Protein AF-A0A1I0RSZ2-F1 (afdb_monomer_lite)

Organism: NCBI:txid1267423

Sequence (126 aa):
MKRSIVLVLLVFFSCDFSQGNDRFIRKTLDDGVIEISWYYHSYISDVSPDFVEVKKGDVVKVLFEAKDVISNVQLFGDTIYLSLYKPVRGIVHTKNPDLSFFGYHLLIDSLATREEYYARPDGKKK

Radius of gyration: 20.64 Å; chains: 1; bounding box: 35×23×83 Å

pLDDT: mean 84.69, std 17.56, range [40.62, 97.81]

Structure (mmCIF, N/CA/C/O backbone):
data_AF-A0A1I0RSZ2-F1
#
_entry.id   AF-A0A1I0RSZ2-F1
#
loop_
_atom_site.group_PDB
_atom_site.id
_atom_site.type_symbol
_atom_site.label_atom_id
_atom_site.label_alt_id
_atom_site.label_comp_id
_atom_site.label_asym_id
_atom_site.label_entity_id
_atom_site.label_seq_id
_atom_site.pdbx_PDB_ins_code
_atom_site.Cartn_x
_atom_site.Cartn_y
_atom_site.Cartn_z
_atom_site.occupancy
_atom_site.B_iso_or_equiv
_atom_site.auth_seq_id
_atom_site.auth_comp_id
_atom_site.auth_asym_id
_atom_site.auth_atom_id
_atom_site.pdbx_PDB_model_num
ATOM 1 N N . MET A 1 1 ? -10.327 2.938 70.733 1.00 40.62 1 MET A N 1
ATOM 2 C CA . MET A 1 1 ? -9.704 1.818 69.990 1.00 40.62 1 MET A CA 1
ATOM 3 C C . MET A 1 1 ? -9.834 2.107 68.503 1.00 40.62 1 MET A C 1
ATOM 5 O O . MET A 1 1 ? -10.941 2.100 67.986 1.00 40.62 1 MET A O 1
ATOM 9 N N . LYS A 1 2 ? -8.727 2.477 67.851 1.00 43.88 2 LYS A N 1
ATOM 10 C CA . LYS A 1 2 ? -8.669 2.774 66.414 1.00 43.88 2 LYS A CA 1
ATOM 11 C C . LYS A 1 2 ? -8.551 1.449 65.659 1.00 43.88 2 LYS A C 1
ATOM 13 O O . LYS A 1 2 ? -7.619 0.696 65.925 1.00 43.88 2 LYS A O 1
ATOM 18 N N . ARG A 1 3 ? -9.474 1.155 64.744 1.00 47.44 3 ARG A N 1
ATOM 19 C CA . ARG A 1 3 ? -9.292 0.107 63.732 1.00 47.44 3 ARG A CA 1
ATOM 20 C C . ARG A 1 3 ? -9.415 0.758 62.366 1.00 47.44 3 ARG A C 1
ATOM 22 O O . ARG A 1 3 ? -10.509 0.975 61.861 1.00 47.44 3 ARG A O 1
ATOM 29 N N . SER A 1 4 ? -8.257 1.129 61.836 1.00 49.34 4 SER A N 1
ATOM 30 C CA . SER A 1 4 ? -8.064 1.519 60.448 1.00 49.34 4 SER A CA 1
ATOM 31 C C . SER A 1 4 ? -8.368 0.309 59.569 1.00 49.34 4 SER A C 1
ATOM 33 O O . SER A 1 4 ? -7.641 -0.681 59.613 1.00 49.34 4 SER A O 1
ATOM 35 N N . ILE A 1 5 ? -9.449 0.369 58.796 1.00 57.22 5 ILE A N 1
ATOM 36 C CA . ILE A 1 5 ? -9.685 -0.559 57.691 1.00 57.22 5 ILE A CA 1
ATOM 37 C C . ILE A 1 5 ? -8.942 0.035 56.497 1.00 57.22 5 ILE A C 1
ATOM 39 O O . ILE A 1 5 ? -9.415 0.962 55.845 1.00 57.22 5 ILE A O 1
ATOM 43 N N . VAL A 1 6 ? -7.716 -0.442 56.284 1.00 52.47 6 VAL A N 1
ATOM 44 C CA . VAL A 1 6 ? -6.933 -0.151 55.084 1.00 52.47 6 VAL A CA 1
ATOM 45 C C . VAL A 1 6 ? -7.525 -1.000 53.966 1.00 52.47 6 VAL A C 1
ATOM 47 O O . VAL A 1 6 ? -7.313 -2.209 53.905 1.00 52.47 6 VAL A O 1
ATOM 50 N N . LEU A 1 7 ? -8.324 -0.363 53.116 1.00 50.88 7 LEU A N 1
ATOM 51 C CA . LEU A 1 7 ? -8.865 -0.959 51.905 1.00 50.88 7 LEU A CA 1
ATOM 52 C C . LEU A 1 7 ? -7.740 -0.947 50.862 1.00 50.88 7 LEU A C 1
ATOM 54 O O . LEU A 1 7 ? -7.535 0.032 50.149 1.00 50.88 7 LEU A O 1
ATOM 58 N N . VAL A 1 8 ? -6.941 -2.015 50.855 1.00 53.31 8 VAL A N 1
ATOM 59 C CA . VAL A 1 8 ? -5.931 -2.272 49.824 1.00 53.31 8 VAL A CA 1
ATOM 60 C C . VAL A 1 8 ? -6.681 -2.596 48.534 1.00 53.31 8 VAL A C 1
ATOM 62 O O . VAL A 1 8 ? -7.013 -3.747 48.259 1.00 53.31 8 VAL A O 1
ATOM 65 N N . LEU A 1 9 ? -6.998 -1.560 47.759 1.00 47.16 9 LEU A N 1
ATOM 66 C CA . LEU A 1 9 ? -7.535 -1.690 46.411 1.00 47.16 9 LEU A CA 1
ATOM 67 C C . LEU A 1 9 ? -6.374 -2.044 45.465 1.00 47.16 9 LEU A C 1
ATOM 69 O O . LEU A 1 9 ? -5.848 -1.211 44.734 1.00 47.16 9 LEU A O 1
ATOM 73 N N . LEU A 1 10 ? -5.940 -3.303 45.534 1.00 53.94 10 LEU A N 1
ATOM 74 C CA . LEU A 1 10 ? -5.139 -3.964 44.506 1.00 53.94 10 LEU A CA 1
ATOM 75 C C . LEU A 1 10 ? -6.050 -4.222 43.299 1.00 53.94 10 LEU A C 1
ATOM 77 O O . LEU A 1 10 ? -6.539 -5.330 43.098 1.00 53.94 10 LEU A O 1
ATOM 81 N N . VAL A 1 11 ? -6.311 -3.186 42.504 1.00 57.88 11 VAL A N 1
ATOM 82 C CA . VAL A 1 11 ? -6.782 -3.376 41.131 1.00 57.88 11 VAL A CA 1
ATOM 83 C C . VAL A 1 11 ? -5.559 -3.216 40.257 1.00 57.88 11 VAL A C 1
ATOM 85 O O . VAL A 1 11 ? -5.087 -2.107 40.031 1.00 57.88 11 VAL A O 1
ATOM 88 N N . PHE A 1 12 ? -5.013 -4.375 39.893 1.00 48.53 12 PHE A N 1
ATOM 89 C CA . PHE A 1 12 ? -4.274 -4.658 38.672 1.00 48.53 12 PHE A CA 1
ATOM 90 C C . PHE A 1 12 ? -4.125 -3.424 37.780 1.00 48.53 12 PHE A C 1
ATOM 92 O O . PHE A 1 12 ? -4.959 -3.172 36.913 1.00 48.53 12 PHE A O 1
ATOM 99 N N . PHE A 1 13 ? -3.050 -2.659 37.997 1.00 48.91 13 PHE A N 1
ATOM 100 C CA . PHE A 1 13 ? -2.501 -1.868 36.911 1.00 48.91 13 PHE A CA 1
ATOM 101 C C . PHE A 1 13 ? -2.195 -2.879 35.825 1.00 48.91 13 PHE A C 1
ATOM 103 O O . PHE A 1 13 ? -1.301 -3.714 35.983 1.00 48.91 13 PHE A O 1
ATOM 110 N N . SER A 1 14 ? -3.045 -2.854 34.804 1.00 47.03 14 SER A N 1
ATOM 111 C CA . SER A 1 14 ? -2.874 -3.507 33.529 1.00 47.03 14 SER A CA 1
ATOM 112 C C . SER A 1 14 ? -1.401 -3.413 33.174 1.00 47.03 14 SER A C 1
ATOM 114 O O . SER A 1 14 ? -0.897 -2.350 32.818 1.00 47.03 14 SER A O 1
ATOM 116 N N . CYS A 1 15 ? -0.689 -4.524 33.353 1.00 44.00 15 CYS A N 1
ATOM 117 C CA . CYS A 1 15 ? 0.510 -4.759 32.585 1.00 44.00 15 CYS A CA 1
ATOM 118 C C . CYS A 1 15 ? 0.009 -4.691 31.152 1.00 44.00 15 CYS A C 1
ATOM 120 O O . CYS A 1 15 ? -0.675 -5.609 30.697 1.00 44.00 15 CYS A O 1
ATOM 122 N N . ASP A 1 16 ? 0.241 -3.547 30.513 1.00 47.22 16 ASP A N 1
ATOM 123 C CA . ASP A 1 16 ? 0.050 -3.363 29.091 1.00 47.22 16 ASP A CA 1
ATOM 124 C C . ASP A 1 16 ? 1.036 -4.336 28.453 1.00 47.22 16 ASP A C 1
ATOM 126 O O . ASP A 1 16 ? 2.211 -4.051 28.230 1.00 47.22 16 ASP A O 1
ATOM 130 N N . PHE A 1 17 ? 0.574 -5.570 28.285 1.00 4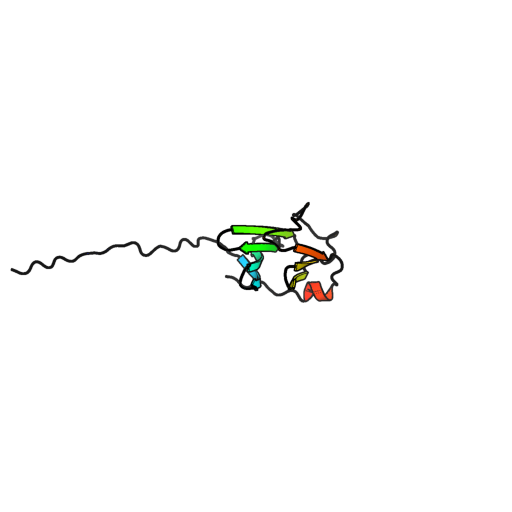4.62 17 PHE A N 1
ATOM 131 C CA . PHE A 1 17 ? 1.238 -6.616 27.539 1.00 44.62 17 PHE A CA 1
ATOM 132 C C . PHE A 1 17 ? 1.084 -6.244 26.060 1.00 44.62 17 PHE A C 1
ATOM 134 O O . PHE A 1 17 ? 0.593 -7.019 25.247 1.00 44.62 17 PHE A O 1
ATOM 141 N N . SER A 1 18 ? 1.547 -5.049 25.681 1.00 45.53 18 SER A N 1
ATOM 142 C CA . SER A 1 18 ? 1.954 -4.735 24.317 1.00 45.53 18 SER A CA 1
ATOM 143 C C . SER A 1 18 ? 3.288 -5.444 24.061 1.00 45.53 18 SER A C 1
ATOM 145 O O . SER A 1 18 ? 4.314 -4.865 23.716 1.00 45.53 18 SER A O 1
ATOM 147 N N . GLN A 1 19 ? 3.287 -6.760 24.280 1.00 42.62 19 GLN A N 1
ATOM 148 C CA . GLN A 1 19 ? 4.346 -7.634 23.833 1.00 42.62 19 GLN A CA 1
ATOM 149 C C . GLN A 1 19 ? 4.338 -7.591 22.304 1.00 42.62 19 GLN A C 1
ATOM 151 O O . GLN A 1 19 ? 3.482 -8.179 21.652 1.00 42.62 19 GLN A O 1
ATOM 156 N N . GLY A 1 20 ? 5.317 -6.877 21.756 1.00 47.75 20 GLY A N 1
ATOM 157 C CA . GLY A 1 20 ? 5.927 -7.206 20.477 1.00 47.75 20 GLY A CA 1
ATOM 158 C C . GLY A 1 20 ? 5.116 -6.852 19.239 1.00 47.75 20 GLY A C 1
ATOM 159 O O . GLY A 1 20 ? 4.768 -7.729 18.458 1.00 47.75 20 GLY A O 1
ATOM 160 N N . ASN A 1 21 ? 4.932 -5.564 18.969 1.00 58.72 21 ASN A N 1
ATOM 161 C CA . ASN A 1 21 ? 4.839 -5.121 17.582 1.00 58.72 21 ASN A CA 1
ATOM 162 C C . ASN A 1 21 ? 6.054 -4.237 17.302 1.00 58.72 21 ASN A C 1
ATOM 164 O O . ASN A 1 21 ? 5.943 -3.020 17.298 1.00 58.72 21 ASN A O 1
ATOM 168 N N . ASP A 1 22 ? 7.223 -4.850 17.069 1.00 76.75 22 ASP A N 1
ATOM 169 C CA . ASP A 1 22 ? 8.402 -4.166 16.508 1.00 76.75 22 ASP A CA 1
ATOM 170 C C . ASP A 1 22 ? 8.113 -3.780 15.041 1.00 76.75 22 ASP A C 1
ATOM 172 O O . ASP A 1 22 ? 8.727 -4.282 14.094 1.00 76.75 22 ASP A O 1
ATOM 176 N N . ARG A 1 23 ? 7.097 -2.936 14.848 1.00 89.50 23 ARG A N 1
ATOM 177 C CA . ARG A 1 23 ? 6.687 -2.376 13.569 1.00 89.50 23 ARG A CA 1
ATOM 178 C C . ARG A 1 23 ? 7.436 -1.067 13.372 1.00 89.50 23 ARG A C 1
ATOM 180 O O . ARG A 1 23 ? 7.444 -0.180 14.225 1.00 89.50 23 ARG A O 1
ATOM 187 N N . PHE A 1 24 ? 8.042 -0.947 12.207 1.00 92.50 24 PHE A N 1
ATOM 188 C CA . PHE A 1 24 ? 8.665 0.267 11.726 1.00 92.50 24 PHE A CA 1
ATOM 189 C C . PHE A 1 24 ? 7.700 0.908 10.738 1.00 92.50 24 PHE A C 1
ATOM 191 O O . PHE A 1 24 ? 7.556 0.453 9.604 1.00 92.50 24 PHE A O 1
ATOM 198 N N . ILE A 1 25 ? 6.997 1.943 11.192 1.00 94.62 25 ILE A N 1
ATOM 199 C CA . ILE A 1 25 ? 5.992 2.646 10.398 1.00 94.62 25 ILE A CA 1
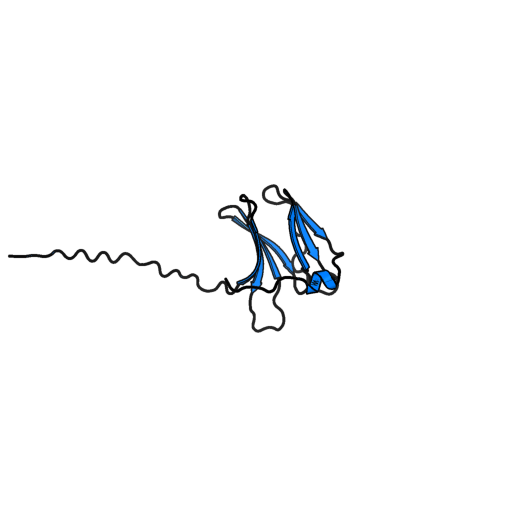ATOM 200 C C . ILE A 1 25 ? 6.696 3.613 9.454 1.00 94.62 25 ILE A C 1
ATOM 202 O O . ILE A 1 25 ? 7.339 4.565 9.899 1.00 94.62 25 ILE A O 1
ATOM 206 N N . ARG A 1 26 ? 6.558 3.386 8.150 1.00 95.12 26 ARG A N 1
ATOM 207 C CA . ARG A 1 26 ? 7.047 4.289 7.102 1.00 95.12 26 ARG A CA 1
ATOM 208 C C . ARG A 1 26 ? 6.097 5.462 6.906 1.00 95.12 26 ARG A C 1
ATOM 210 O O . ARG A 1 26 ? 6.530 6.604 6.771 1.00 95.12 26 ARG A O 1
ATOM 217 N N . LYS A 1 27 ? 4.791 5.184 6.889 1.00 96.50 27 LYS A N 1
ATOM 218 C CA . LYS A 1 27 ? 3.757 6.193 6.648 1.00 96.50 27 LYS A CA 1
ATOM 219 C C . LYS A 1 27 ? 2.433 5.776 7.278 1.00 96.50 27 LYS A C 1
ATOM 221 O O . LYS A 1 27 ? 2.046 4.617 7.170 1.00 96.50 27 LYS A O 1
ATOM 226 N N . THR A 1 28 ? 1.738 6.740 7.870 1.00 97.12 28 THR A N 1
ATOM 227 C CA . THR A 1 28 ? 0.339 6.603 8.290 1.00 97.12 28 THR A CA 1
ATOM 228 C C . THR A 1 28 ? -0.483 7.672 7.581 1.00 97.12 28 THR A C 1
ATOM 230 O O . THR A 1 28 ? -0.036 8.816 7.470 1.00 97.12 28 THR A O 1
ATOM 233 N N . LEU A 1 29 ? -1.651 7.291 7.079 1.00 97.00 29 LEU A N 1
ATOM 234 C CA . LEU A 1 29 ? -2.654 8.172 6.486 1.00 97.00 29 LEU A CA 1
ATOM 235 C C . LEU A 1 29 ? -3.963 7.970 7.248 1.00 97.00 29 LEU A C 1
ATOM 237 O O . LEU A 1 29 ? -4.304 6.832 7.549 1.00 97.00 29 LEU A O 1
ATOM 241 N N . ASP A 1 30 ? -4.679 9.045 7.545 1.00 96.25 30 ASP A N 1
ATOM 242 C CA . ASP A 1 30 ? -5.943 9.007 8.283 1.00 96.25 30 ASP A CA 1
ATOM 243 C C . ASP A 1 30 ? -6.864 10.094 7.717 1.00 96.25 30 ASP A C 1
ATOM 245 O O . ASP A 1 30 ? -6.439 11.244 7.562 1.00 96.25 30 ASP A O 1
ATOM 249 N N . ASP A 1 31 ? -8.089 9.721 7.357 1.00 95.88 31 ASP A N 1
ATOM 250 C CA . ASP A 1 31 ? -9.134 10.632 6.870 1.00 95.88 31 ASP A CA 1
ATOM 251 C C . ASP A 1 31 ? -10.303 10.804 7.859 1.00 95.88 31 ASP A C 1
ATOM 253 O O . ASP A 1 31 ? -11.314 11.429 7.536 1.00 95.88 31 ASP A O 1
ATOM 257 N N . GLY A 1 32 ? -10.168 10.266 9.073 1.00 95.75 32 GLY A N 1
ATOM 258 C CA . GLY A 1 32 ? -11.183 10.244 10.123 1.00 95.75 32 GLY A CA 1
ATOM 259 C C . GLY A 1 32 ? -12.158 9.068 10.030 1.00 95.75 32 GLY A C 1
ATOM 260 O O . GLY A 1 32 ? -12.941 8.860 10.959 1.00 95.75 32 GLY A O 1
ATOM 261 N N . VAL A 1 33 ? -12.125 8.288 8.945 1.00 96.38 33 VAL A N 1
ATOM 262 C CA . VAL A 1 33 ? -12.966 7.097 8.748 1.00 96.38 33 VAL A CA 1
ATOM 263 C C . VAL A 1 33 ? -12.116 5.833 8.717 1.00 96.38 33 VAL A C 1
ATOM 265 O O . VAL A 1 33 ? -12.494 4.834 9.340 1.00 96.38 33 VAL A O 1
ATOM 268 N N . ILE A 1 34 ? -10.990 5.863 8.006 1.00 96.94 34 ILE A N 1
ATOM 269 C CA . ILE A 1 34 ? -10.011 4.780 7.966 1.00 96.94 34 ILE A CA 1
ATOM 270 C C . ILE A 1 34 ? -8.608 5.288 8.294 1.00 96.94 34 ILE A C 1
ATOM 272 O O . ILE A 1 34 ? -8.235 6.407 7.956 1.00 96.94 34 ILE A O 1
ATOM 276 N N . GLU A 1 35 ? -7.801 4.411 8.884 1.00 97.62 35 GLU A N 1
ATOM 277 C CA . GLU A 1 35 ? -6.359 4.601 9.016 1.00 97.62 35 GLU A CA 1
ATOM 278 C C . GLU A 1 35 ? -5.647 3.613 8.087 1.00 97.62 35 GLU A C 1
ATOM 280 O O . GLU A 1 35 ? -5.956 2.421 8.086 1.00 97.62 35 GLU A O 1
ATOM 285 N N . ILE A 1 36 ? -4.680 4.088 7.307 1.00 97.38 36 ILE A N 1
ATOM 286 C CA . ILE A 1 36 ? -3.811 3.261 6.470 1.00 97.38 36 ILE A CA 1
ATOM 287 C C . ILE A 1 36 ? -2.401 3.347 7.028 1.00 97.38 36 ILE A C 1
ATOM 289 O O . ILE A 1 36 ? -1.833 4.435 7.137 1.00 97.38 36 ILE A O 1
ATOM 293 N N . SER A 1 37 ? -1.809 2.197 7.316 1.00 97.44 37 SER A N 1
ATOM 294 C CA . SER A 1 37 ? -0.448 2.092 7.822 1.00 97.44 37 SER A CA 1
ATOM 295 C C . SER A 1 37 ? 0.419 1.299 6.852 1.00 97.44 37 SER A C 1
ATOM 297 O O . SER A 1 37 ? 0.144 0.142 6.543 1.00 97.44 37 SER A O 1
ATOM 299 N N . TRP A 1 38 ? 1.497 1.932 6.390 1.00 97.31 38 TRP A N 1
ATOM 300 C CA . TRP A 1 38 ? 2.580 1.294 5.650 1.00 97.31 38 TRP A CA 1
ATOM 301 C C . TRP A 1 38 ? 3.759 1.054 6.589 1.00 97.31 38 TRP A C 1
ATOM 303 O O . TRP A 1 38 ? 4.335 2.009 7.125 1.00 97.31 38 TRP A O 1
ATOM 313 N N . TYR A 1 39 ? 4.118 -0.208 6.805 1.00 95.19 39 TYR A N 1
ATOM 314 C CA . TYR A 1 39 ? 5.142 -0.590 7.773 1.00 95.19 39 TYR A CA 1
ATOM 315 C C . TYR A 1 39 ? 5.893 -1.861 7.380 1.00 95.19 39 TYR A C 1
ATOM 317 O O . TYR A 1 39 ? 5.465 -2.597 6.502 1.00 95.19 39 TYR A O 1
ATOM 325 N N . TYR A 1 40 ? 6.989 -2.147 8.077 1.00 92.94 40 TYR A N 1
ATOM 326 C CA . TYR A 1 40 ? 7.671 -3.442 8.040 1.00 92.94 40 TYR A CA 1
ATOM 327 C C . TYR A 1 40 ? 8.061 -3.876 9.454 1.00 92.94 40 TYR A C 1
ATOM 329 O O . TYR A 1 40 ? 8.080 -3.067 10.383 1.00 92.94 40 TYR A O 1
ATOM 337 N N . HIS A 1 41 ? 8.384 -5.153 9.627 1.00 89.44 41 HIS A N 1
ATOM 338 C CA . HIS A 1 41 ? 8.938 -5.671 10.880 1.00 89.44 41 HIS A CA 1
ATOM 339 C C . HIS A 1 41 ? 10.460 -5.761 10.797 1.00 89.44 41 HIS A C 1
ATOM 341 O O . HIS A 1 41 ? 11.000 -6.097 9.744 1.00 89.44 41 HIS A O 1
ATOM 347 N N . SER A 1 42 ? 11.173 -5.497 11.891 1.00 78.69 42 SER A N 1
ATOM 348 C CA . SER A 1 42 ? 12.605 -5.810 11.926 1.00 78.69 42 SER A CA 1
ATOM 349 C C . SER A 1 42 ? 12.793 -7.320 12.073 1.00 78.69 42 SER A C 1
ATOM 351 O O . SER A 1 42 ? 12.395 -7.900 13.081 1.00 78.69 42 SER A O 1
ATOM 353 N N . TYR A 1 43 ? 13.390 -7.954 11.065 1.00 71.00 43 TYR A N 1
ATOM 354 C CA . TYR A 1 43 ? 13.826 -9.348 11.122 1.00 71.00 43 TYR A CA 1
ATOM 355 C C . TYR A 1 43 ? 15.354 -9.404 11.102 1.00 71.00 43 TYR A C 1
ATOM 357 O O . TYR A 1 43 ? 16.010 -8.500 10.596 1.00 71.00 43 TYR A O 1
ATOM 365 N N . ILE A 1 44 ? 15.920 -10.503 11.606 1.00 64.50 44 ILE A N 1
ATOM 366 C CA . ILE A 1 44 ? 17.368 -10.779 11.540 1.00 64.50 44 ILE A CA 1
ATOM 367 C C . ILE A 1 44 ? 17.828 -10.993 10.079 1.00 64.50 44 ILE A C 1
ATOM 369 O O . ILE A 1 44 ? 19.014 -10.909 9.784 1.00 64.50 44 ILE A O 1
ATOM 373 N N . SER A 1 45 ? 16.897 -11.249 9.153 1.00 62.69 45 SER A N 1
ATOM 374 C CA . SER A 1 45 ? 17.174 -11.395 7.722 1.00 62.69 45 SER A CA 1
ATOM 375 C C . SER A 1 45 ? 17.315 -10.056 6.998 1.00 62.69 45 SER A C 1
ATOM 377 O O . SER A 1 45 ? 16.573 -9.116 7.276 1.00 62.69 45 SER A O 1
ATOM 379 N N . ASP A 1 46 ? 18.142 -10.050 5.958 1.00 59.31 46 ASP A N 1
ATOM 380 C CA . ASP A 1 46 ? 18.623 -8.882 5.212 1.00 59.31 46 ASP A CA 1
ATOM 381 C C . ASP A 1 46 ? 17.530 -7.958 4.646 1.00 59.31 46 ASP A C 1
ATOM 383 O O . ASP A 1 46 ? 17.787 -6.782 4.406 1.00 59.31 46 ASP A O 1
ATOM 387 N N . VAL A 1 47 ? 16.312 -8.462 4.406 1.00 67.69 47 VAL A N 1
ATOM 388 C CA . VAL A 1 47 ? 15.203 -7.651 3.883 1.00 67.69 47 VAL A CA 1
ATOM 389 C C . VAL A 1 47 ? 13.852 -8.206 4.354 1.00 67.69 47 VAL A C 1
ATOM 391 O O . VAL A 1 47 ? 13.489 -9.340 4.023 1.00 67.69 47 VAL A O 1
ATOM 394 N N . SER A 1 48 ? 13.101 -7.367 5.068 1.00 84.12 48 SER A N 1
ATOM 395 C CA . SER A 1 48 ? 11.737 -7.604 5.559 1.00 84.12 48 SER A CA 1
ATOM 396 C C . SER A 1 48 ? 10.675 -7.205 4.523 1.00 84.12 48 SER A C 1
ATOM 398 O O . SER A 1 48 ? 10.902 -6.230 3.800 1.00 84.12 48 SER A O 1
ATOM 400 N N . PRO A 1 49 ? 9.540 -7.922 4.412 1.00 91.75 49 PRO A N 1
ATOM 401 C CA . PRO A 1 49 ? 8.407 -7.452 3.623 1.00 91.75 49 PRO A CA 1
ATOM 402 C C . PRO A 1 49 ? 7.803 -6.172 4.221 1.00 91.75 49 PRO A C 1
ATOM 404 O O . PRO A 1 49 ? 7.710 -6.007 5.439 1.00 91.75 49 PRO A O 1
ATOM 407 N N . ASP A 1 50 ? 7.370 -5.279 3.335 1.00 94.25 50 ASP A N 1
ATOM 408 C CA . ASP A 1 50 ? 6.504 -4.160 3.671 1.00 94.25 50 ASP A CA 1
ATOM 409 C C . ASP A 1 50 ? 5.034 -4.617 3.615 1.00 94.25 50 ASP A C 1
ATOM 411 O O . ASP A 1 50 ? 4.623 -5.383 2.737 1.00 94.25 50 ASP A O 1
ATOM 415 N N . PHE A 1 51 ? 4.233 -4.080 4.528 1.00 95.94 51 PHE A N 1
ATOM 416 C CA . PHE A 1 51 ? 2.800 -4.297 4.665 1.00 95.94 51 PHE A CA 1
ATOM 417 C C . PHE A 1 51 ? 2.065 -2.973 4.498 1.00 95.94 51 PHE A C 1
ATOM 419 O O . PHE A 1 51 ? 2.482 -1.950 5.046 1.00 95.94 51 PHE A O 1
ATOM 426 N N . VAL A 1 52 ? 0.948 -3.006 3.779 1.00 97.31 52 VAL A N 1
ATOM 427 C CA . VAL A 1 52 ? -0.035 -1.923 3.717 1.00 97.31 52 VAL A CA 1
ATOM 428 C C . VAL A 1 52 ? -1.312 -2.442 4.349 1.00 97.31 52 VAL A C 1
ATOM 430 O O . VAL A 1 52 ? -1.978 -3.323 3.808 1.00 97.31 52 VAL A O 1
ATOM 433 N N . GLU A 1 53 ? -1.622 -1.914 5.522 1.00 96.44 53 GLU A N 1
ATOM 434 C CA . GLU A 1 53 ? -2.754 -2.299 6.355 1.00 96.44 53 GLU A CA 1
ATOM 435 C C . GLU A 1 53 ? -3.767 -1.158 6.392 1.00 96.44 53 GLU A C 1
ATOM 437 O O . GLU A 1 53 ? -3.385 0.008 6.442 1.00 96.44 53 GLU A O 1
ATOM 442 N N . VAL A 1 54 ? -5.052 -1.496 6.374 1.00 96.88 54 VAL A N 1
ATOM 443 C CA . VAL A 1 54 ? -6.150 -0.561 6.610 1.00 96.88 54 VAL A CA 1
ATOM 444 C C . VAL A 1 54 ? -6.900 -0.953 7.875 1.00 96.88 54 VAL A C 1
ATOM 446 O O . VAL A 1 54 ? -7.156 -2.135 8.127 1.00 96.88 54 VAL A O 1
ATOM 449 N N . LYS A 1 55 ? -7.286 0.049 8.655 1.00 96.31 55 LYS A N 1
ATOM 450 C CA . LYS A 1 55 ? -8.080 -0.083 9.869 1.00 96.31 55 LYS A CA 1
ATOM 451 C C . LYS A 1 55 ? -9.328 0.791 9.777 1.00 96.31 55 LYS A C 1
ATOM 453 O O . LYS A 1 55 ? -9.235 1.960 9.420 1.00 96.31 55 LYS A O 1
ATOM 458 N N . LYS A 1 56 ? -10.488 0.237 10.137 1.00 96.06 56 LYS A N 1
ATOM 459 C CA . LYS A 1 56 ? -11.762 0.961 10.291 1.00 96.06 56 LYS A CA 1
ATOM 460 C C . LYS A 1 56 ? -12.418 0.549 11.605 1.00 96.06 56 LYS A C 1
ATOM 462 O O . LYS A 1 56 ? -12.926 -0.567 11.720 1.00 96.06 56 LYS A O 1
ATOM 467 N N . GLY A 1 57 ? -12.387 1.434 12.602 1.00 94.44 57 GLY A N 1
ATOM 468 C CA . GLY A 1 57 ? -12.763 1.078 13.974 1.00 94.44 57 GLY A CA 1
ATOM 469 C C . GLY A 1 57 ? -11.868 -0.047 14.503 1.00 94.44 57 GLY A C 1
ATOM 470 O O . GLY A 1 57 ? -10.646 0.087 14.494 1.00 94.44 57 GLY A O 1
ATOM 471 N N . ASP A 1 58 ? -12.467 -1.169 14.899 1.00 94.06 58 ASP A N 1
ATOM 472 C CA . ASP A 1 58 ? -11.742 -2.341 15.418 1.00 94.06 58 ASP A CA 1
ATOM 473 C C . ASP A 1 58 ? -11.348 -3.357 14.334 1.00 94.06 58 ASP A C 1
ATOM 475 O O . ASP A 1 58 ? -10.653 -4.334 14.613 1.00 94.06 58 ASP A O 1
ATOM 479 N N . VAL A 1 59 ? -11.780 -3.149 13.086 1.00 94.62 59 VAL A N 1
ATOM 480 C CA . VAL A 1 59 ? -11.483 -4.073 11.987 1.00 94.62 59 VAL A CA 1
ATOM 481 C C . VAL A 1 59 ? -10.181 -3.667 11.314 1.00 94.62 59 VAL A C 1
ATOM 483 O O . VAL A 1 59 ? -10.041 -2.535 10.857 1.00 94.62 59 VAL A O 1
ATOM 486 N N . VAL A 1 60 ? -9.255 -4.618 11.211 1.00 94.56 60 VAL A N 1
ATOM 487 C CA . VAL A 1 60 ? -7.942 -4.449 10.582 1.00 94.56 60 VAL A CA 1
ATOM 488 C C . VAL A 1 60 ? -7.799 -5.436 9.427 1.00 94.56 60 VAL A C 1
ATOM 490 O O . VAL A 1 60 ? -8.181 -6.602 9.549 1.00 94.56 60 VAL A O 1
ATOM 493 N N . LYS A 1 61 ? -7.257 -4.980 8.297 1.00 93.75 61 LYS A N 1
ATOM 494 C CA . LYS A 1 61 ? -7.042 -5.797 7.101 1.00 93.75 61 LYS A CA 1
ATOM 495 C C . LYS A 1 61 ? -5.746 -5.410 6.399 1.00 93.75 61 LYS A C 1
ATOM 497 O O . LYS A 1 61 ? -5.534 -4.244 6.087 1.00 93.75 61 LYS A O 1
ATOM 502 N N . VAL A 1 62 ? -4.919 -6.396 6.065 1.00 95.19 62 VAL A N 1
ATOM 503 C CA . VAL A 1 62 ? -3.769 -6.195 5.173 1.00 95.19 62 VAL A CA 1
ATOM 504 C C . VAL A 1 62 ? -4.268 -6.155 3.729 1.00 95.19 62 VAL A C 1
ATOM 506 O O . VAL A 1 62 ? -4.902 -7.097 3.255 1.00 95.19 62 VAL A O 1
ATOM 509 N N . LEU A 1 63 ? -4.007 -5.047 3.044 1.00 95.00 63 LEU A N 1
ATOM 510 C CA . LEU A 1 63 ? -4.370 -4.823 1.645 1.00 95.00 63 LEU A CA 1
ATOM 511 C C . LEU A 1 63 ? -3.304 -5.343 0.691 1.00 95.00 63 LEU A C 1
ATOM 513 O O . LEU A 1 63 ? -3.621 -5.863 -0.379 1.00 95.00 63 LEU A O 1
ATOM 517 N N . PHE A 1 64 ? -2.041 -5.171 1.074 1.00 96.56 64 PHE A N 1
ATOM 518 C CA . PHE A 1 64 ? -0.912 -5.525 0.236 1.00 96.56 64 PHE A CA 1
ATOM 519 C C . PHE A 1 64 ? 0.312 -5.879 1.074 1.00 96.56 64 PHE A C 1
ATOM 521 O O . PHE A 1 64 ? 0.606 -5.225 2.072 1.00 96.56 64 PHE A O 1
ATOM 528 N N . GLU A 1 65 ? 1.038 -6.896 0.636 1.00 95.44 65 GLU A N 1
ATOM 529 C CA . GLU A 1 65 ? 2.282 -7.365 1.229 1.00 95.44 65 GLU A CA 1
ATOM 530 C C . GLU A 1 65 ? 3.282 -7.624 0.107 1.00 95.44 65 GLU A C 1
ATOM 532 O O . GLU A 1 65 ? 3.017 -8.395 -0.830 1.00 95.44 65 GLU A O 1
ATOM 537 N N . ALA A 1 66 ? 4.436 -6.967 0.186 1.00 94.00 66 ALA A N 1
ATOM 538 C CA . ALA A 1 66 ? 5.485 -7.149 -0.798 1.00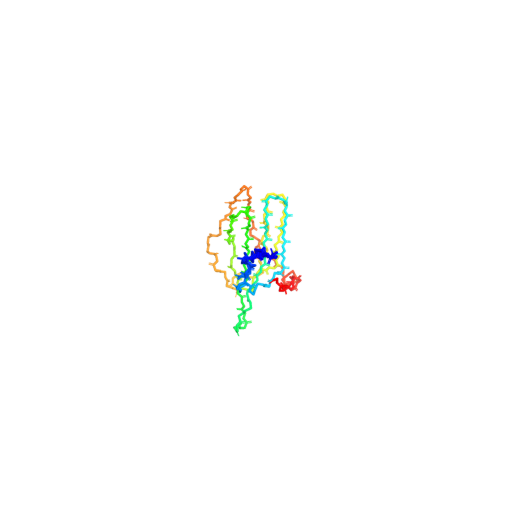 94.00 66 ALA A CA 1
ATOM 539 C C . ALA A 1 66 ? 6.862 -6.720 -0.290 1.00 94.00 66 ALA A C 1
ATOM 541 O O . ALA A 1 66 ? 7.007 -5.900 0.610 1.00 94.00 66 ALA A O 1
ATOM 542 N N . LYS A 1 67 ? 7.898 -7.259 -0.919 1.00 91.38 67 LYS A N 1
ATOM 543 C CA . LYS A 1 67 ? 9.300 -7.037 -0.587 1.00 91.38 67 LYS A CA 1
ATOM 544 C C . LYS A 1 67 ? 9.982 -6.223 -1.677 1.00 91.38 67 LYS A C 1
ATOM 546 O O . LYS A 1 67 ? 10.004 -6.653 -2.829 1.00 91.38 67 LYS A O 1
ATOM 551 N N . ASP A 1 68 ? 10.591 -5.105 -1.280 1.00 87.88 68 ASP A N 1
ATOM 552 C CA . ASP A 1 68 ? 11.455 -4.269 -2.130 1.00 87.88 68 ASP A CA 1
ATOM 553 C C . ASP A 1 68 ? 10.753 -3.718 -3.394 1.00 87.88 68 ASP A C 1
ATOM 555 O O . ASP A 1 68 ? 11.359 -3.610 -4.456 1.00 87.88 68 ASP A O 1
ATOM 559 N N . VAL A 1 69 ? 9.455 -3.390 -3.294 1.00 94.12 69 VAL A N 1
ATOM 560 C CA . VAL A 1 69 ? 8.667 -2.867 -4.435 1.00 94.12 69 VAL A CA 1
ATOM 561 C C . VAL A 1 69 ? 7.824 -1.640 -4.120 1.00 94.12 69 VAL A C 1
ATOM 563 O O . VAL A 1 69 ? 7.610 -0.834 -5.018 1.00 94.12 69 VAL A O 1
ATOM 566 N N . ILE A 1 70 ? 7.332 -1.470 -2.889 1.00 95.88 70 ILE A N 1
ATOM 567 C CA . ILE A 1 70 ? 6.438 -0.353 -2.562 1.00 95.88 70 ILE A CA 1
ATOM 568 C C . ILE A 1 70 ? 7.259 0.938 -2.524 1.00 95.88 70 ILE A C 1
ATOM 570 O O . ILE A 1 70 ? 8.209 1.053 -1.744 1.00 95.88 70 ILE A O 1
ATOM 574 N N . SER A 1 71 ? 6.904 1.897 -3.379 1.00 96.38 71 SER A N 1
ATOM 575 C CA . SER A 1 71 ? 7.540 3.216 -3.429 1.00 96.38 71 SER A CA 1
ATOM 576 C C . SER A 1 71 ? 6.739 4.264 -2.662 1.00 96.38 71 SER A C 1
ATOM 578 O O . SER A 1 71 ? 7.325 5.125 -2.008 1.00 96.38 71 SER A O 1
ATOM 580 N N . ASN A 1 72 ? 5.407 4.195 -2.703 1.00 97.19 72 ASN A N 1
ATOM 581 C CA . ASN A 1 72 ? 4.546 5.173 -2.047 1.00 97.19 72 ASN A CA 1
ATOM 582 C C . ASN A 1 72 ? 3.145 4.612 -1.776 1.00 97.19 72 ASN A C 1
ATOM 584 O O . ASN A 1 72 ? 2.653 3.742 -2.493 1.00 97.19 72 ASN A O 1
ATOM 588 N N . VAL A 1 73 ? 2.497 5.180 -0.760 1.00 97.81 73 VAL A N 1
ATOM 589 C CA . VAL A 1 73 ? 1.084 4.964 -0.433 1.00 97.81 73 VAL A CA 1
ATOM 590 C C . VAL A 1 73 ? 0.431 6.330 -0.276 1.00 97.81 73 VAL A C 1
ATOM 592 O O . VAL A 1 73 ? 0.925 7.168 0.488 1.00 97.81 73 VAL A O 1
ATOM 595 N N . GLN A 1 74 ? -0.653 6.587 -0.998 1.00 97.38 74 GLN A N 1
ATOM 596 C CA . GLN A 1 74 ? -1.407 7.841 -0.935 1.00 97.38 74 GLN A CA 1
ATOM 597 C C . GLN A 1 74 ? -2.902 7.564 -0.816 1.00 97.38 74 GLN A C 1
ATOM 599 O O . GLN A 1 74 ? -3.378 6.525 -1.259 1.00 97.38 74 GLN A O 1
ATOM 604 N N . LEU A 1 75 ? -3.625 8.508 -0.223 1.00 96.25 75 LEU A N 1
ATOM 605 C CA . LEU A 1 75 ? -5.075 8.485 -0.093 1.00 96.25 75 LEU A CA 1
ATOM 606 C C . LEU A 1 75 ? -5.615 9.773 -0.712 1.00 96.25 75 LEU A C 1
ATOM 608 O O . LEU A 1 75 ? -5.222 10.864 -0.295 1.00 96.25 75 LEU A O 1
ATOM 612 N N . PHE A 1 76 ? -6.492 9.640 -1.702 1.00 96.44 76 PHE A N 1
ATOM 613 C CA . PHE A 1 76 ? -7.204 10.752 -2.323 1.00 96.44 76 PHE A CA 1
ATOM 614 C C . PHE A 1 76 ? -8.686 10.401 -2.414 1.00 96.44 76 PHE A C 1
ATOM 616 O O . PHE A 1 76 ? -9.076 9.528 -3.187 1.00 96.44 76 PHE A O 1
ATOM 623 N N . GLY A 1 77 ? -9.512 11.085 -1.619 1.00 95.25 77 GLY A N 1
ATOM 624 C CA . GLY A 1 77 ? -10.929 10.748 -1.506 1.00 95.25 77 GLY A CA 1
ATOM 625 C C . GLY A 1 77 ? -11.112 9.321 -0.989 1.00 95.25 77 GLY A C 1
ATOM 626 O O . GLY A 1 77 ? -10.571 8.966 0.053 1.00 95.25 77 GLY A O 1
ATOM 627 N N . ASP A 1 78 ? -11.840 8.508 -1.744 1.00 96.62 78 ASP A N 1
ATOM 628 C CA . ASP A 1 78 ? -12.099 7.094 -1.462 1.00 96.62 78 ASP A CA 1
ATOM 629 C C . ASP A 1 78 ? -11.046 6.146 -2.066 1.00 96.62 78 ASP A C 1
ATOM 631 O O . ASP A 1 78 ? -11.189 4.926 -1.992 1.00 96.62 78 ASP A O 1
ATOM 635 N N . THR A 1 79 ? -9.983 6.674 -2.675 1.00 97.31 79 THR A N 1
ATOM 636 C CA . THR A 1 79 ? -9.026 5.868 -3.433 1.00 97.31 79 THR A CA 1
ATOM 637 C C . THR A 1 79 ? -7.643 5.864 -2.792 1.00 97.31 79 THR A C 1
ATOM 639 O O . THR A 1 79 ? -7.021 6.904 -2.562 1.00 97.31 79 THR A O 1
ATOM 642 N N . ILE A 1 80 ? -7.133 4.659 -2.548 1.00 97.06 80 ILE A N 1
ATOM 643 C CA . ILE A 1 80 ? -5.787 4.387 -2.056 1.00 97.06 80 ILE A CA 1
ATOM 644 C C . ILE A 1 80 ? -4.904 4.047 -3.251 1.00 97.06 80 ILE A C 1
ATOM 646 O O . ILE A 1 80 ? -5.122 3.051 -3.938 1.00 97.06 80 ILE A O 1
ATOM 650 N N . TYR A 1 81 ? -3.890 4.872 -3.482 1.00 97.69 81 TYR A N 1
ATOM 651 C CA . TYR A 1 81 ? -2.906 4.679 -4.537 1.00 97.69 81 TYR A CA 1
ATOM 652 C C . TYR A 1 81 ? -1.675 3.996 -3.962 1.00 97.69 81 TYR A C 1
ATOM 654 O O . TYR A 1 81 ? -1.022 4.522 -3.054 1.00 97.69 81 TYR A O 1
ATOM 662 N N . LEU A 1 82 ? -1.366 2.826 -4.508 1.00 97.56 82 LEU A N 1
ATOM 663 C CA . LEU A 1 82 ? -0.200 2.036 -4.161 1.00 97.56 82 LEU A CA 1
ATOM 664 C C . LEU A 1 82 ? 0.763 2.004 -5.345 1.00 97.56 82 LEU A C 1
ATOM 666 O O . LEU A 1 82 ? 0.542 1.291 -6.325 1.00 97.56 82 LEU A O 1
ATOM 670 N N . SER A 1 83 ? 1.840 2.773 -5.239 1.00 97.62 83 SER A N 1
ATOM 671 C CA . SER A 1 83 ? 2.867 2.846 -6.274 1.00 97.62 83 SER A CA 1
ATOM 672 C C . SER A 1 83 ? 3.924 1.766 -6.044 1.00 97.62 83 SER A C 1
ATOM 674 O O . SER A 1 83 ? 4.449 1.611 -4.936 1.00 97.62 83 SER A O 1
ATOM 676 N N . LEU A 1 84 ? 4.241 1.017 -7.099 1.00 96.50 84 LEU A N 1
ATOM 677 C CA . LEU A 1 84 ? 5.202 -0.077 -7.109 1.00 96.50 84 LEU A CA 1
ATOM 678 C C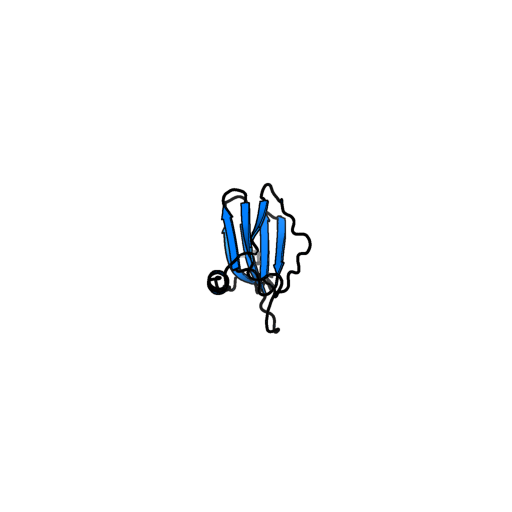 . LEU A 1 84 ? 6.315 0.196 -8.124 1.00 96.50 84 LEU A C 1
ATOM 680 O O . LEU A 1 84 ? 6.056 0.486 -9.291 1.00 96.50 84 LEU A O 1
ATOM 684 N N . TYR A 1 85 ? 7.564 0.020 -7.703 1.00 95.44 85 TYR A N 1
ATOM 685 C CA . TYR A 1 85 ? 8.741 0.071 -8.565 1.00 95.44 85 TYR A CA 1
ATOM 686 C C . TYR A 1 85 ? 9.168 -1.343 -8.960 1.00 95.44 85 TYR A C 1
ATOM 688 O O . TYR A 1 85 ? 9.461 -2.177 -8.106 1.00 95.44 85 TYR A O 1
ATOM 696 N N . LYS A 1 86 ? 9.226 -1.611 -10.272 1.00 90.94 86 LYS A N 1
ATOM 697 C CA . LYS A 1 86 ? 9.678 -2.892 -10.859 1.00 90.94 86 LYS A CA 1
ATOM 698 C C . LYS A 1 86 ? 9.125 -4.136 -10.130 1.00 90.94 86 LYS A C 1
ATOM 700 O O . LYS A 1 86 ? 9.912 -5.015 -9.766 1.00 90.94 86 LYS A O 1
ATOM 705 N N . PRO A 1 87 ? 7.794 -4.287 -9.981 1.00 87.88 87 PRO A N 1
ATOM 706 C CA . PRO A 1 87 ? 7.215 -5.397 -9.219 1.00 87.88 87 PRO A CA 1
ATOM 707 C C . PRO A 1 87 ? 7.576 -6.786 -9.768 1.00 87.88 87 PRO A C 1
ATOM 709 O O . PRO A 1 87 ? 7.598 -7.749 -9.016 1.00 87.88 87 PRO A O 1
ATOM 712 N N . VAL A 1 88 ? 7.944 -6.887 -11.053 1.00 85.00 88 VAL A N 1
ATOM 713 C CA . VAL A 1 88 ? 8.449 -8.123 -11.684 1.00 85.00 88 VAL A CA 1
ATOM 714 C C . VAL A 1 88 ? 9.820 -8.583 -11.168 1.00 85.00 88 VAL A C 1
ATOM 716 O O . VAL A 1 88 ? 10.197 -9.727 -11.399 1.00 85.00 88 VAL A O 1
ATOM 719 N N . ARG A 1 89 ? 10.600 -7.693 -10.538 1.00 80.69 89 ARG A N 1
ATOM 720 C CA . ARG A 1 89 ? 11.925 -8.005 -9.973 1.00 80.69 89 ARG A CA 1
ATOM 721 C C . ARG A 1 89 ? 11.900 -8.197 -8.461 1.00 80.69 89 ARG A C 1
ATOM 723 O O . ARG A 1 89 ? 12.789 -8.862 -7.940 1.00 80.69 89 ARG A O 1
ATOM 730 N N . GLY A 1 90 ? 10.938 -7.585 -7.776 1.00 80.19 90 GLY A N 1
ATOM 731 C CA . GLY A 1 90 ? 10.738 -7.790 -6.347 1.00 80.19 90 GLY A CA 1
ATOM 732 C C . GLY A 1 90 ? 9.841 -8.990 -6.057 1.00 80.19 90 GLY A C 1
ATOM 733 O O . GLY A 1 90 ? 9.540 -9.789 -6.944 1.00 80.19 90 GLY A O 1
ATOM 734 N N . ILE A 1 91 ? 9.415 -9.127 -4.799 1.00 84.38 91 ILE A N 1
ATOM 735 C CA . ILE A 1 91 ? 8.545 -10.234 -4.387 1.00 84.38 91 ILE A CA 1
ATOM 736 C C . ILE A 1 91 ? 7.200 -9.677 -3.937 1.00 84.38 91 ILE A C 1
ATOM 738 O O . ILE A 1 91 ? 7.107 -9.058 -2.884 1.00 84.38 91 ILE A O 1
ATOM 742 N N . VAL A 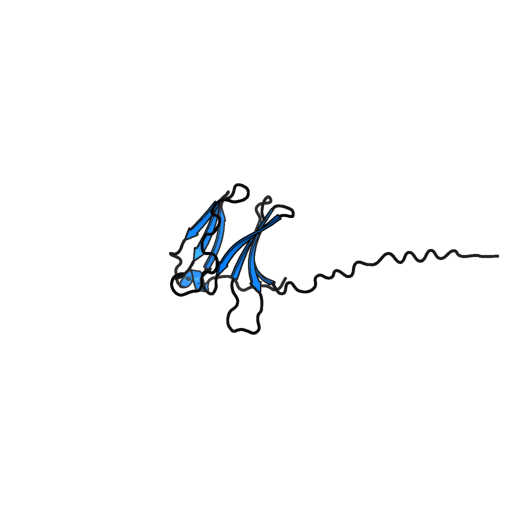1 92 ? 6.153 -9.911 -4.726 1.00 89.12 92 VAL A N 1
ATOM 743 C CA . VAL A 1 92 ? 4.774 -9.569 -4.358 1.00 89.12 92 VAL A CA 1
ATOM 744 C C . VAL A 1 92 ? 4.121 -10.801 -3.737 1.00 89.12 92 VAL A C 1
ATOM 746 O O . VAL A 1 92 ? 3.992 -11.835 -4.395 1.00 89.12 92 VAL A O 1
ATOM 749 N N . HIS A 1 93 ? 3.736 -10.719 -2.464 1.00 88.44 93 HIS A N 1
ATOM 750 C CA . HIS A 1 93 ? 3.097 -11.828 -1.749 1.00 88.44 93 HIS A CA 1
ATOM 751 C C . HIS A 1 93 ? 1.578 -11.837 -1.966 1.00 88.44 93 HIS A C 1
ATOM 753 O O . HIS A 1 93 ? 0.965 -12.901 -2.086 1.00 88.44 93 HIS A O 1
ATOM 759 N N . THR A 1 94 ? 0.971 -10.662 -2.130 1.00 89.56 94 THR A N 1
ATOM 760 C CA . THR A 1 94 ? -0.457 -10.525 -2.436 1.00 89.56 94 THR A CA 1
ATOM 761 C C . THR A 1 94 ? -0.756 -10.831 -3.906 1.00 89.56 94 THR A C 1
ATOM 763 O O . THR A 1 94 ? -0.538 -10.001 -4.783 1.00 89.56 94 THR A O 1
ATOM 766 N N . LYS A 1 95 ? -1.293 -12.024 -4.193 1.00 83.69 95 LYS A N 1
ATOM 767 C CA . LYS A 1 95 ? -1.620 -12.444 -5.572 1.00 83.69 95 LYS A CA 1
ATOM 768 C C . LYS A 1 95 ? -2.877 -11.780 -6.140 1.00 83.69 95 LYS A C 1
ATOM 770 O O . LYS A 1 95 ? -2.886 -11.401 -7.301 1.00 83.69 95 LYS A O 1
ATOM 775 N N . ASN A 1 96 ? -3.918 -11.660 -5.318 1.00 87.69 96 ASN A N 1
ATOM 776 C CA . ASN A 1 96 ? -5.212 -11.085 -5.687 1.00 87.69 96 ASN A CA 1
ATOM 777 C C . ASN A 1 96 ? -5.590 -10.044 -4.625 1.00 87.69 96 ASN A C 1
ATOM 779 O O . ASN A 1 96 ? -6.293 -10.392 -3.673 1.00 87.69 96 ASN A O 1
ATOM 783 N N . PRO A 1 97 ? -5.049 -8.816 -4.707 1.00 89.31 97 PRO A N 1
ATOM 784 C CA . PRO A 1 97 ? -5.387 -7.769 -3.755 1.00 89.31 97 PRO A CA 1
ATOM 785 C C . PRO A 1 97 ? -6.876 -7.451 -3.855 1.00 89.31 97 PRO A C 1
ATOM 787 O O . PRO A 1 97 ? -7.436 -7.391 -4.950 1.00 89.31 97 PRO A O 1
ATOM 790 N N . ASP A 1 98 ? -7.516 -7.256 -2.706 1.00 90.69 98 ASP A N 1
ATOM 791 C CA . ASP A 1 98 ? -8.896 -6.796 -2.695 1.00 90.69 98 ASP A CA 1
ATOM 792 C C . ASP A 1 98 ? -8.935 -5.331 -3.134 1.00 90.69 98 ASP A C 1
ATOM 794 O O . ASP A 1 98 ? -8.408 -4.450 -2.452 1.00 90.69 98 ASP A O 1
ATOM 798 N N . LEU A 1 99 ? -9.535 -5.087 -4.296 1.00 92.81 99 LEU A N 1
ATOM 799 C CA . LEU A 1 99 ? -9.576 -3.766 -4.911 1.00 92.81 99 LEU A CA 1
ATOM 800 C C . LEU A 1 99 ? -10.683 -2.885 -4.333 1.00 92.81 99 LEU A C 1
ATOM 802 O O . LEU A 1 99 ? -10.761 -1.713 -4.698 1.00 92.81 99 LEU A O 1
ATOM 806 N N . SER A 1 100 ? -11.574 -3.413 -3.487 1.00 93.06 100 SER A N 1
ATOM 807 C CA . SER A 1 100 ? -12.650 -2.624 -2.883 1.00 93.06 100 SER A CA 1
ATOM 808 C C . SER A 1 100 ? -12.981 -3.085 -1.469 1.00 93.06 100 SER A C 1
ATOM 810 O O . SER A 1 100 ? -13.407 -4.211 -1.239 1.00 93.06 100 SER A O 1
ATOM 812 N N . PHE A 1 101 ? -12.831 -2.193 -0.496 1.00 90.56 101 PHE A N 1
ATOM 813 C CA . PHE A 1 101 ? -13.018 -2.509 0.920 1.00 90.56 101 PHE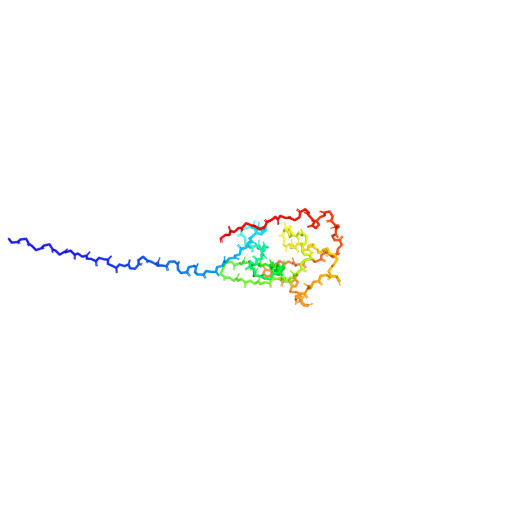 A CA 1
ATOM 814 C C . PHE A 1 101 ? -13.518 -1.286 1.671 1.00 90.56 101 PHE A C 1
ATOM 816 O O . PHE A 1 101 ? -13.068 -0.173 1.448 1.00 90.56 101 PHE A O 1
ATOM 823 N N . PHE A 1 102 ? -14.465 -1.482 2.587 1.00 91.94 102 PHE A N 1
ATOM 824 C CA . PHE A 1 102 ? -15.017 -0.413 3.431 1.00 91.94 102 PHE A CA 1
ATOM 825 C C . PHE A 1 102 ? -15.588 0.817 2.695 1.00 91.94 102 PHE A C 1
ATOM 827 O O . PHE A 1 102 ? -15.787 1.848 3.340 1.00 91.94 102 PHE A O 1
ATOM 834 N N . GLY A 1 103 ? -15.893 0.694 1.397 1.00 92.88 103 GLY A N 1
ATOM 835 C CA . GLY A 1 103 ? -16.307 1.803 0.530 1.00 92.88 103 GLY A CA 1
ATOM 836 C C . GLY A 1 103 ? -15.152 2.534 -0.167 1.00 92.88 103 GLY A C 1
ATOM 837 O O . GLY A 1 103 ? -15.407 3.533 -0.820 1.00 92.88 103 GLY A O 1
ATOM 838 N N . TYR A 1 104 ? -13.920 2.040 -0.030 1.00 96.62 104 TYR A N 1
ATOM 839 C CA . TYR A 1 104 ? -12.706 2.561 -0.655 1.00 96.62 104 TYR A CA 1
ATOM 840 C C . TYR A 1 104 ? -12.223 1.636 -1.767 1.00 96.62 104 TYR A C 1
ATOM 842 O O . TYR A 1 104 ? -12.541 0.441 -1.776 1.00 96.62 104 TYR A O 1
ATOM 850 N N . HIS A 1 105 ? -11.392 2.177 -2.652 1.00 97.00 105 HIS A N 1
ATOM 851 C CA . HIS A 1 105 ? -10.775 1.470 -3.765 1.00 97.00 105 HIS A CA 1
ATOM 852 C C . HIS A 1 105 ? -9.252 1.436 -3.636 1.00 97.00 105 HIS A C 1
ATOM 854 O O . HIS A 1 105 ? -8.635 2.417 -3.227 1.00 97.00 105 HIS A O 1
ATOM 860 N N . LEU A 1 106 ? -8.629 0.322 -4.023 1.00 97.19 106 LEU A N 1
ATOM 861 C CA . LEU A 1 106 ? -7.175 0.235 -4.174 1.00 97.19 106 LEU A CA 1
ATOM 862 C C . LEU A 1 106 ? -6.811 0.290 -5.655 1.00 97.19 106 LEU A C 1
ATOM 864 O O . LEU A 1 106 ? -7.208 -0.578 -6.432 1.00 97.19 106 LEU A O 1
ATOM 868 N N . LEU A 1 107 ? -6.009 1.284 -6.024 1.00 97.12 107 LEU A N 1
ATOM 869 C CA . LEU A 1 107 ? -5.385 1.388 -7.336 1.00 97.12 107 LEU A CA 1
ATOM 870 C C . LEU A 1 107 ? -3.893 1.111 -7.209 1.00 97.12 107 LEU A C 1
ATOM 872 O O . LEU A 1 107 ? -3.183 1.761 -6.443 1.00 97.12 107 LEU A O 1
ATOM 876 N N . ILE A 1 108 ? -3.425 0.136 -7.980 1.00 95.75 108 ILE A N 1
ATOM 877 C CA . ILE A 1 108 ? -2.020 -0.259 -8.009 1.00 95.75 108 ILE A CA 1
ATOM 878 C C . ILE A 1 108 ? -1.393 0.307 -9.275 1.00 95.75 108 ILE A C 1
ATOM 880 O O . ILE A 1 108 ? -1.802 -0.043 -10.382 1.00 95.75 108 ILE A O 1
ATOM 884 N N . ASP A 1 109 ? -0.382 1.149 -9.101 1.00 93.69 109 ASP A N 1
ATOM 885 C CA . ASP A 1 109 ? 0.417 1.698 -10.191 1.00 93.69 109 ASP A CA 1
ATOM 886 C C . ASP A 1 109 ? 1.804 1.053 -10.187 1.00 93.69 109 ASP A C 1
ATOM 888 O O . ASP A 1 109 ? 2.605 1.275 -9.284 1.00 93.69 109 ASP A O 1
ATOM 892 N N . SER A 1 110 ? 2.105 0.244 -11.201 1.00 92.81 110 SER A N 1
ATOM 893 C CA . SER A 1 110 ? 3.395 -0.442 -11.337 1.00 92.81 110 SER A CA 1
ATOM 894 C C . SER A 1 110 ? 4.469 0.355 -12.087 1.00 92.81 110 SER A C 1
ATOM 896 O O . SER A 1 110 ? 5.491 -0.224 -12.471 1.00 92.81 110 SER A O 1
ATOM 898 N N . LEU A 1 111 ? 4.224 1.637 -12.367 1.00 94.12 111 LEU A N 1
ATOM 899 C CA . LEU A 1 111 ? 5.078 2.484 -13.203 1.00 94.12 111 LEU A CA 1
ATOM 900 C C . LEU A 1 111 ? 5.950 3.456 -12.404 1.00 94.12 111 LEU A C 1
ATOM 902 O O . LEU A 1 111 ? 6.555 4.345 -13.004 1.00 94.12 111 LEU A O 1
ATOM 906 N N . ALA A 1 112 ? 6.064 3.273 -11.084 1.00 94.88 112 ALA A N 1
ATOM 907 C CA . ALA A 1 112 ? 6.917 4.129 -10.270 1.00 94.88 112 ALA A CA 1
ATOM 908 C C . ALA A 1 112 ? 8.359 4.132 -10.799 1.00 94.88 112 ALA A C 1
ATOM 910 O O . ALA A 1 112 ? 8.889 3.118 -11.268 1.00 94.88 112 ALA A O 1
ATOM 911 N N . THR A 1 113 ? 8.998 5.286 -10.705 1.00 96.06 113 THR A N 1
ATOM 912 C CA . THR A 1 113 ? 10.383 5.530 -11.096 1.00 96.06 113 THR A CA 1
ATOM 913 C C . THR A 1 113 ? 11.360 5.079 -10.013 1.00 96.06 113 THR A C 1
ATOM 915 O O . THR A 1 113 ? 10.997 4.756 -8.877 1.00 96.06 113 THR A O 1
ATOM 918 N N . ARG A 1 114 ? 12.648 5.045 -10.367 1.00 94.62 114 ARG A N 1
ATOM 919 C CA . ARG A 1 114 ? 13.712 4.721 -9.412 1.00 94.62 114 ARG A CA 1
ATOM 920 C C . ARG A 1 114 ? 13.799 5.801 -8.334 1.00 94.62 114 ARG A C 1
ATOM 922 O O . ARG A 1 114 ? 13.984 5.489 -7.163 1.00 94.62 114 ARG A O 1
ATOM 929 N N . GLU A 1 115 ? 13.681 7.053 -8.741 1.00 96.38 115 GLU A N 1
ATOM 930 C CA . GLU A 1 115 ? 13.779 8.233 -7.894 1.00 96.38 115 GLU A CA 1
ATOM 931 C C . GLU A 1 115 ? 12.673 8.221 -6.834 1.00 96.38 115 GLU A C 1
ATOM 933 O O . GLU A 1 115 ? 12.966 8.364 -5.649 1.00 96.38 115 GLU A O 1
ATOM 938 N N . GLU A 1 116 ? 11.430 7.932 -7.230 1.00 94.44 116 GLU A N 1
ATOM 939 C CA . GLU A 1 116 ? 10.302 7.768 -6.302 1.00 94.44 116 GLU A CA 1
ATOM 940 C C . GLU A 1 116 ? 10.516 6.610 -5.323 1.00 94.44 116 GLU A C 1
ATOM 942 O O . GLU A 1 116 ? 10.201 6.734 -4.142 1.00 94.44 116 GLU A O 1
ATOM 947 N N . TYR A 1 117 ? 11.092 5.495 -5.784 1.00 94.94 117 TYR A N 1
ATOM 948 C CA . TYR A 1 117 ? 11.392 4.353 -4.923 1.00 94.94 117 TYR A CA 1
ATOM 949 C C . TYR A 1 117 ? 12.392 4.688 -3.813 1.00 94.94 117 TYR A C 1
ATOM 951 O O . TYR A 1 117 ? 12.179 4.326 -2.657 1.00 94.94 117 TYR A O 1
ATOM 959 N N . TYR A 1 118 ? 13.477 5.391 -4.143 1.00 94.19 118 TYR A N 1
ATOM 960 C CA . TYR A 1 118 ? 14.481 5.793 -3.152 1.00 94.19 118 TYR A CA 1
ATOM 961 C C . TYR A 1 118 ? 14.051 6.997 -2.307 1.00 94.19 118 TYR A C 1
ATOM 963 O O . TYR A 1 118 ? 14.624 7.207 -1.242 1.00 94.19 118 TYR A O 1
ATOM 971 N N . ALA A 1 119 ? 13.037 7.750 -2.737 1.00 94.88 119 ALA A N 1
ATOM 972 C CA . ALA A 1 119 ? 12.433 8.828 -1.956 1.00 94.88 119 ALA A CA 1
ATOM 973 C C . ALA A 1 119 ? 11.439 8.332 -0.887 1.00 94.88 119 ALA A C 1
ATOM 975 O O . ALA A 1 119 ? 10.849 9.149 -0.173 1.00 94.88 119 ALA A O 1
ATOM 976 N N . ARG A 1 120 ? 11.226 7.014 -0.764 1.00 93.19 120 ARG A N 1
ATOM 977 C CA . ARG A 1 120 ? 10.339 6.449 0.257 1.00 93.19 120 ARG A CA 1
ATOM 978 C C . ARG A 1 120 ? 10.793 6.815 1.677 1.00 93.19 120 ARG A C 1
ATOM 980 O O . ARG A 1 120 ? 11.993 6.828 1.950 1.00 93.19 120 ARG A O 1
ATOM 987 N N . PRO A 1 121 ? 9.856 7.050 2.607 1.00 93.62 121 PRO A N 1
ATOM 988 C CA . PRO A 1 121 ? 10.207 7.367 3.981 1.00 93.62 121 PRO A CA 1
ATOM 989 C C . PRO A 1 121 ? 10.819 6.162 4.704 1.00 93.62 121 PRO A C 1
ATOM 991 O O . PRO A 1 121 ? 10.409 5.008 4.514 1.00 93.62 121 PRO A O 1
ATOM 994 N N . ASP A 1 122 ? 11.775 6.449 5.583 1.00 91.50 122 ASP A N 1
ATOM 995 C CA . ASP A 1 122 ? 12.304 5.478 6.534 1.00 91.50 122 ASP A CA 1
ATOM 996 C C . ASP A 1 122 ? 11.260 5.110 7.591 1.00 91.50 122 ASP A C 1
ATOM 998 O O . ASP A 1 122 ? 10.397 5.909 7.965 1.00 91.50 122 ASP A O 1
ATOM 1002 N N . GLY A 1 123 ? 11.348 3.877 8.086 1.00 89.94 123 GLY A N 1
ATOM 1003 C CA . GLY A 1 123 ? 10.461 3.388 9.130 1.00 89.94 123 GLY A CA 1
ATOM 1004 C C . GLY A 1 123 ? 10.832 3.943 10.504 1.00 89.94 123 GLY A C 1
ATOM 1005 O O . GLY A 1 123 ? 11.987 3.877 10.923 1.00 89.94 123 GLY A O 1
ATOM 1006 N N . LYS A 1 124 ? 9.841 4.443 11.243 1.00 91.12 124 LYS A N 1
ATOM 1007 C CA . LYS A 1 124 ? 9.980 4.851 12.647 1.00 91.12 124 LYS A CA 1
ATOM 1008 C C . LYS A 1 124 ? 9.396 3.776 13.551 1.00 91.12 124 LYS A C 1
ATOM 1010 O O . LYS A 1 124 ? 8.276 3.322 13.320 1.00 91.12 124 LYS A O 1
ATOM 1015 N N . LYS A 1 125 ? 10.146 3.378 14.579 1.00 86.38 125 LYS A N 1
ATOM 1016 C CA . LYS A 1 125 ? 9.668 2.423 15.582 1.00 86.38 125 LYS A CA 1
ATOM 1017 C C . LYS A 1 125 ? 8.478 3.033 16.336 1.00 86.38 125 LYS A C 1
ATOM 1019 O O . LYS A 1 125 ? 8.600 4.162 16.818 1.00 86.38 125 LYS A O 1
ATOM 1024 N N . LYS A 1 126 ? 7.355 2.316 16.393 1.00 72.88 126 LYS A N 1
ATOM 1025 C CA . LYS A 1 126 ? 6.193 2.651 17.231 1.00 72.88 126 LYS A CA 1
ATOM 1026 C C . LYS A 1 126 ? 6.063 1.670 18.386 1.00 72.88 126 LYS A C 1
ATOM 1028 O O . LYS A 1 126 ? 6.521 0.519 18.221 1.00 72.88 126 LYS A O 1
#

Secondary structure (DSSP, 8-state):
----------------------EEEEEEEE-SS-EEEEEEE--SSS-PPEEEEEEETTEEEEEEEEES-EEEEEEETTEEEEEES-TTTSEE--SS--SEETTEEEEEE----HHHHHTPPPPEE-

Foldseek 3Di:
DDDDPPPPPPDDPPPPPPPDPQWFWQDWDDPPAKIWTWTFHDDPDPWTKIWIWMDGPPDIDTQWIWTLFFLDWDDDPQEIETETEPCVPTGTPDPDGDQDDPRHGYDYHHPDDPVSNVPGGTTHGD